Protein AF-A0A5N5LFG3-F1 (afdb_monomer)

Organism: NCBI:txid2182728

Radius of gyration: 11.74 Å; Cα contacts (8 Å, |Δi|>4): 81; chains: 1; bounding box: 22×26×29 Å

Nearest PDB structures (foldseek):
  5bxh-assembly1_A  TM=6.480E-01  e=6.165E-01  Homo sapiens
  8rdw-assembly1_UC  TM=5.297E-01  e=1.131E+00  Psychrobacter urativorans
  5xqm-assembly1_A  TM=3.117E-01  e=1.813E+00  Caenorhabditis elegans
  5li0-assembly1_Y  TM=3.284E-01  e=3.326E+00  Staphylococcus aureus subsp. aureus NCTC 8325

InterPro domai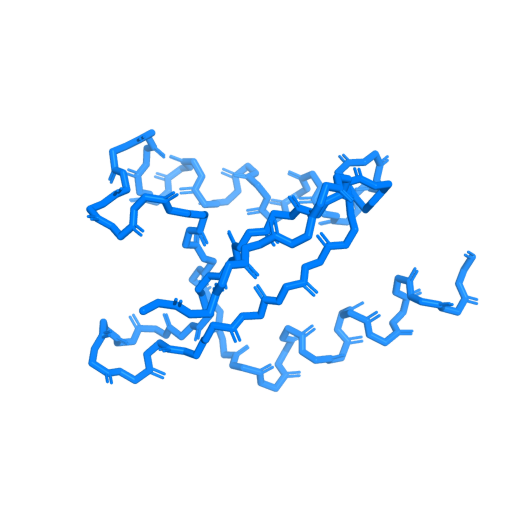ns:
  IPR003676 Small auxin-up RNA [PF02519] (3-67)
  IPR003676 Small auxin-up RNA [PTHR31929] (3-71)

Mean predicted aligned error: 5.63 Å

Foldseek 3Di:
DPDQDPQWFWEWEEQDPVPTDIDIGGVVCVPPPVVVVQVVVQCVPPNPDDPVRGGYGNDDPVVVVVVVVVSVVD

Sequence (74 aa):
MLDVPKGHFAIYVGEEEEERKRFVVPISHLKHPLFQILLSKAEEEFGFDHQMGGLTIPCAEDDFIVLASHLING

pLDDT: mean 81.3, std 9.13, range [45.75, 91.31]

Secondary structure (DSSP, 8-state):
-PPPPTTEEEEEE-SSGGGPEEEEEEGGGGGSHHHHHHHHHHHHHHTT--TTSSEEE-S-HHHHHHHHHHHH--

Solvent-accessible surface area (backbone atoms only — not comparable to full-atom values): 4455 Å² total; per-residue (Å²): 130,84,79,71,56,89,70,40,45,50,35,33,32,26,76,49,81,92,66,43,43,79,46,79,44,56,55,74,50,66,75,36,70,71,47,44,53,50,50,52,52,23,36,75,76,54,51,89,73,47,94,82,80,38,49,60,37,82,38,56,55,70,60,50,51,56,53,50,56,56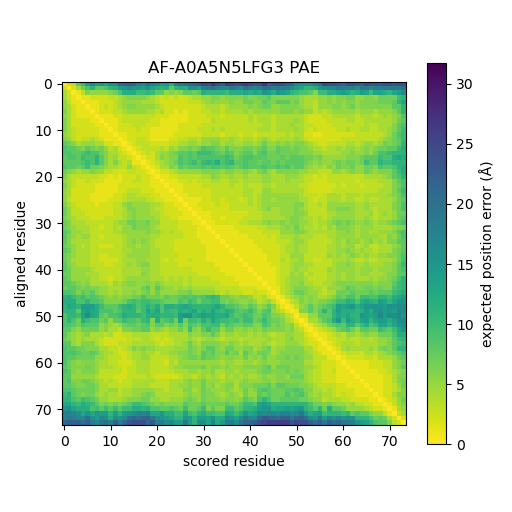,66,73,76,106

Structure (mmCIF, N/CA/C/O backbone):
data_AF-A0A5N5LFG3-F1
#
_entry.id   AF-A0A5N5LFG3-F1
#
loop_
_atom_site.group_PDB
_atom_site.id
_atom_site.type_symbol
_atom_site.label_atom_id
_atom_site.label_alt_id
_atom_site.label_comp_id
_atom_site.label_asym_id
_atom_site.label_entity_id
_atom_site.label_seq_id
_atom_site.pdbx_PDB_ins_code
_atom_site.Cartn_x
_atom_site.Cartn_y
_atom_site.Cartn_z
_atom_site.occupancy
_atom_site.B_iso_or_equiv
_atom_site.auth_seq_id
_atom_site.auth_comp_id
_atom_site.auth_asym_id
_atom_site.auth_atom_id
_atom_site.pdbx_PDB_model_num
ATOM 1 N N . MET A 1 1 ? 4.708 -3.304 -18.173 1.00 56.34 1 MET A N 1
ATOM 2 C CA . MET A 1 1 ? 4.121 -3.521 -16.833 1.00 56.34 1 MET A CA 1
ATOM 3 C C . MET A 1 1 ? 4.362 -4.964 -16.447 1.00 56.34 1 MET A C 1
ATOM 5 O O . MET A 1 1 ? 4.047 -5.830 -17.247 1.00 56.34 1 MET A O 1
ATOM 9 N N . LEU A 1 2 ? 4.954 -5.230 -15.280 1.00 65.00 2 LEU A N 1
ATOM 10 C CA . LEU A 1 2 ? 4.940 -6.585 -14.724 1.00 65.00 2 LEU A CA 1
ATOM 11 C C . LEU A 1 2 ? 3.497 -6.891 -14.322 1.00 65.00 2 LEU A C 1
ATOM 13 O O . LEU A 1 2 ? 2.934 -6.147 -13.509 1.00 65.00 2 LEU A O 1
ATOM 17 N N . ASP A 1 3 ? 2.909 -7.925 -14.914 1.00 83.56 3 ASP A N 1
ATOM 18 C CA . ASP A 1 3 ? 1.548 -8.345 -14.595 1.00 83.56 3 ASP A CA 1
ATOM 19 C C . ASP A 1 3 ? 1.392 -8.605 -13.095 1.00 83.56 3 ASP A C 1
ATOM 21 O O . ASP A 1 3 ? 2.292 -9.125 -12.432 1.00 83.56 3 ASP A O 1
ATOM 25 N N . VAL A 1 4 ? 0.243 -8.206 -12.551 1.00 87.19 4 VAL A N 1
ATOM 26 C CA . VAL A 1 4 ? -0.120 -8.520 -11.168 1.00 87.19 4 VAL A CA 1
ATOM 27 C C . VAL A 1 4 ? -0.648 -9.955 -11.146 1.00 87.19 4 VAL A C 1
ATOM 29 O O . VAL A 1 4 ? -1.634 -10.239 -11.830 1.00 87.19 4 VAL A O 1
ATOM 32 N N . PRO A 1 5 ? -0.037 -10.875 -10.379 1.00 91.06 5 PRO A N 1
ATOM 33 C CA . PRO A 1 5 ? -0.541 -12.236 -10.272 1.00 91.06 5 PRO A CA 1
ATOM 34 C C . PRO A 1 5 ? -1.970 -12.254 -9.725 1.00 91.06 5 PRO A C 1
ATOM 36 O O . PRO A 1 5 ? -2.352 -11.431 -8.892 1.00 91.06 5 PRO A O 1
ATOM 39 N N . LYS A 1 6 ? -2.768 -13.244 -10.136 1.00 89.50 6 LYS A N 1
ATOM 40 C CA . LYS A 1 6 ? -4.119 -13.426 -9.591 1.00 89.50 6 LYS A CA 1
ATOM 41 C C . LYS A 1 6 ? -4.065 -13.537 -8.061 1.00 89.50 6 LYS A C 1
ATOM 43 O O . LYS A 1 6 ? -3.192 -14.203 -7.508 1.00 89.50 6 LYS A O 1
ATOM 48 N N . GLY A 1 7 ? -5.007 -12.885 -7.380 1.00 90.50 7 GLY A N 1
ATOM 49 C CA . GLY A 1 7 ? -5.031 -12.840 -5.914 1.00 90.50 7 GLY A CA 1
ATOM 50 C C . GLY A 1 7 ? -4.046 -11.841 -5.305 1.00 90.50 7 GLY A C 1
ATOM 51 O O . GLY A 1 7 ? -3.826 -11.877 -4.098 1.00 90.50 7 GLY A O 1
ATOM 52 N N . HIS A 1 8 ? -3.475 -10.948 -6.112 1.00 91.31 8 HIS A N 1
ATOM 53 C CA . HIS A 1 8 ? -2.646 -9.839 -5.655 1.00 91.31 8 HIS A CA 1
ATOM 54 C C . HIS A 1 8 ? -3.166 -8.523 -6.229 1.00 91.31 8 HIS A C 1
ATOM 56 O O . HIS A 1 8 ? -3.962 -8.509 -7.170 1.00 91.31 8 HIS A O 1
ATOM 62 N N . PHE A 1 9 ? -2.707 -7.420 -5.656 1.00 87.69 9 PHE A N 1
ATOM 63 C CA . PHE A 1 9 ? -2.942 -6.074 -6.157 1.00 87.69 9 PHE A CA 1
ATOM 64 C C . PHE A 1 9 ? -1.642 -5.270 -6.110 1.00 87.69 9 PHE A C 1
ATOM 66 O O . PHE A 1 9 ? -0.713 -5.607 -5.371 1.00 87.69 9 PHE A O 1
ATOM 73 N N . ALA A 1 10 ? -1.561 -4.245 -6.956 1.00 88.94 10 ALA A N 1
ATOM 74 C CA . ALA A 1 10 ? -0.436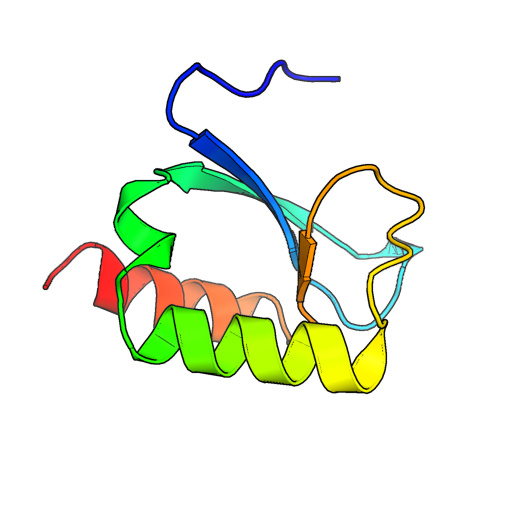 -3.325 -6.972 1.00 88.94 10 ALA A CA 1
ATOM 75 C C . ALA A 1 10 ? -0.732 -2.128 -6.071 1.00 88.94 10 ALA A C 1
ATOM 77 O O . ALA A 1 10 ? -1.824 -1.557 -6.128 1.00 88.94 10 ALA A O 1
ATOM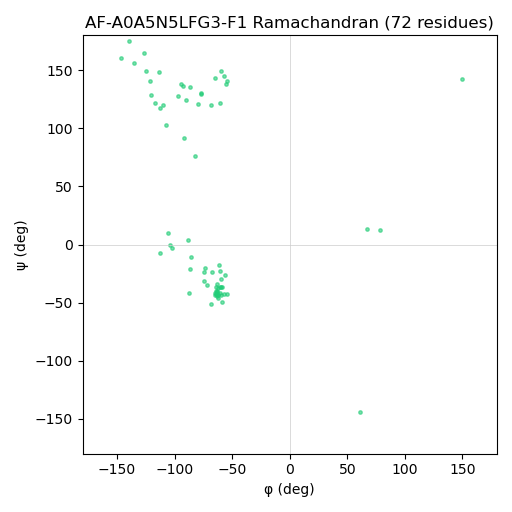 78 N N . ILE A 1 11 ? 0.269 -1.747 -5.289 1.00 88.50 11 ILE A N 1
ATOM 79 C CA . ILE A 1 11 ? 0.274 -0.512 -4.516 1.00 88.50 11 ILE A CA 1
ATOM 80 C C . ILE A 1 11 ? 1.513 0.304 -4.872 1.00 88.50 11 ILE A C 1
ATOM 82 O O . ILE A 1 11 ? 2.557 -0.259 -5.211 1.00 88.50 11 ILE A O 1
ATOM 86 N N . TYR A 1 12 ? 1.386 1.617 -4.784 1.00 88.94 12 TYR A N 1
ATOM 87 C CA . TYR A 1 12 ? 2.437 2.588 -5.033 1.00 88.94 12 TYR A CA 1
ATOM 88 C C . TYR A 1 12 ? 2.694 3.344 -3.736 1.00 88.94 12 TYR A C 1
ATOM 90 O O . TYR A 1 12 ? 1.769 3.918 -3.168 1.00 88.94 12 TYR A O 1
ATOM 98 N N . VAL A 1 13 ? 3.930 3.297 -3.253 1.00 88.69 13 VAL A N 1
ATOM 99 C CA . VAL A 1 13 ? 4.333 3.880 -1.971 1.00 88.69 13 VAL A CA 1
ATOM 100 C C . VAL A 1 13 ? 5.411 4.917 -2.229 1.00 88.69 13 VAL A C 1
ATOM 102 O O . VAL A 1 13 ? 6.391 4.6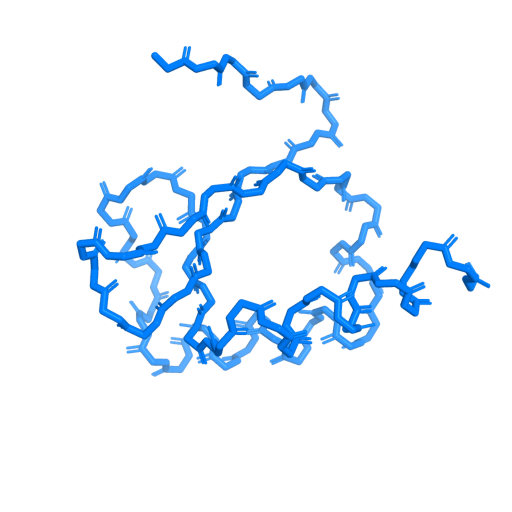23 -2.914 1.00 88.69 13 VAL A O 1
ATOM 105 N N . GLY A 1 14 ? 5.216 6.110 -1.687 1.00 84.19 14 GLY A N 1
ATOM 106 C CA . GLY A 1 14 ? 6.120 7.245 -1.821 1.00 84.19 14 GLY A CA 1
ATOM 107 C C . GLY A 1 14 ? 5.341 8.554 -1.774 1.00 84.19 14 GLY A C 1
ATOM 108 O O . GLY A 1 14 ? 4.220 8.630 -2.289 1.00 84.19 14 GLY A O 1
ATOM 109 N N . GLU A 1 15 ? 5.935 9.562 -1.141 1.00 78.81 15 GLU A N 1
ATOM 110 C CA . GLU A 1 15 ? 5.346 10.898 -1.003 1.00 78.81 15 GLU A CA 1
ATOM 111 C C . GLU A 1 15 ? 5.290 11.602 -2.367 1.00 78.81 15 GLU A C 1
ATOM 113 O O . GLU A 1 15 ? 4.217 12.005 -2.817 1.00 78.81 15 GLU A O 1
ATOM 118 N N . GLU A 1 16 ? 6.419 11.636 -3.078 1.00 80.25 16 GLU A N 1
ATOM 119 C CA . GLU A 1 16 ? 6.534 12.232 -4.409 1.00 80.25 16 GLU A CA 1
ATOM 120 C C . GLU A 1 16 ? 6.162 11.234 -5.512 1.00 80.25 16 GLU A C 1
ATOM 122 O O . GLU A 1 16 ? 6.603 10.082 -5.511 1.00 80.25 16 GLU A O 1
ATOM 127 N N . GLU A 1 17 ? 5.374 11.676 -6.497 1.00 76.38 17 GLU A N 1
ATOM 128 C CA . GLU A 1 17 ? 4.867 10.813 -7.575 1.00 76.38 17 GLU A CA 1
ATOM 129 C C . GLU A 1 17 ? 5.989 10.140 -8.382 1.00 76.38 17 GLU A C 1
ATOM 131 O O . GLU A 1 17 ? 5.878 8.967 -8.746 1.00 76.38 17 GLU A O 1
ATOM 136 N N . GLU A 1 18 ? 7.089 10.860 -8.602 1.00 78.31 18 GLU A N 1
ATOM 137 C CA . GLU A 1 18 ? 8.255 10.404 -9.367 1.00 78.31 18 GLU A CA 1
ATOM 138 C C . GLU A 1 18 ? 9.102 9.362 -8.613 1.00 78.31 18 GLU A C 1
ATOM 140 O O . GLU A 1 18 ? 9.834 8.591 -9.236 1.00 78.31 18 GLU A O 1
ATOM 145 N N . GLU A 1 19 ? 8.968 9.289 -7.284 1.00 80.81 19 GLU A N 1
ATOM 146 C CA . GLU A 1 19 ? 9.721 8.375 -6.414 1.00 80.81 19 GLU A CA 1
ATOM 147 C C . GLU A 1 19 ? 8.885 7.180 -5.935 1.00 80.81 19 GLU A C 1
ATOM 149 O O . GLU A 1 19 ? 9.389 6.294 -5.236 1.00 80.81 19 GLU A O 1
ATOM 154 N N . ARG A 1 20 ? 7.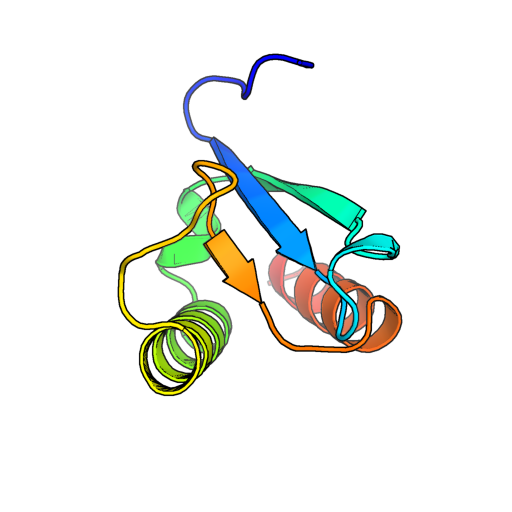608 7.108 -6.338 1.00 85.25 20 ARG A N 1
ATOM 155 C CA . ARG A 1 20 ? 6.709 6.025 -5.933 1.00 85.25 20 ARG A CA 1
ATOM 156 C C . ARG A 1 20 ? 7.224 4.669 -6.387 1.00 85.25 20 ARG A C 1
ATOM 158 O O . ARG A 1 20 ? 7.333 4.360 -7.577 1.00 85.25 20 ARG A O 1
ATOM 165 N N . LYS A 1 21 ? 7.428 3.789 -5.415 1.00 87.38 21 LYS A N 1
ATOM 166 C CA . LYS A 1 21 ? 7.790 2.395 -5.648 1.00 87.38 21 LYS A CA 1
ATOM 167 C C . LYS A 1 21 ? 6.566 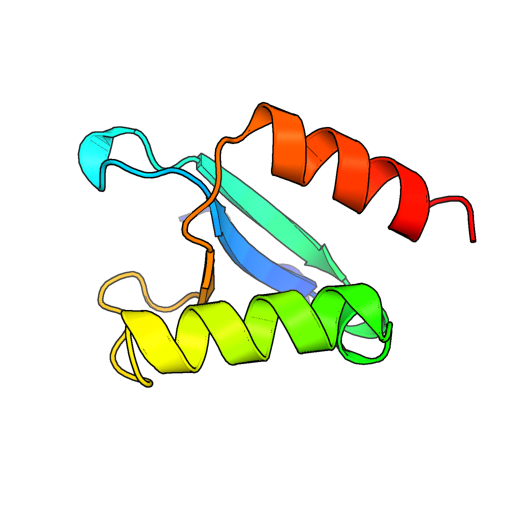1.507 -5.666 1.00 87.38 21 LYS A C 1
ATOM 169 O O . LYS A 1 21 ? 5.653 1.627 -4.853 1.00 87.38 21 LYS A O 1
ATOM 174 N N . ARG A 1 22 ? 6.571 0.576 -6.617 1.00 88.25 22 ARG A N 1
ATOM 175 C CA . ARG A 1 22 ? 5.490 -0.386 -6.804 1.00 88.25 22 ARG A CA 1
ATOM 176 C C . ARG A 1 22 ? 5.747 -1.648 -5.990 1.00 88.25 22 ARG A C 1
ATOM 178 O O . ARG A 1 22 ? 6.736 -2.341 -6.226 1.00 88.25 22 ARG A O 1
ATOM 185 N N . PHE A 1 23 ? 4.789 -2.007 -5.146 1.00 87.81 23 PHE A N 1
ATOM 186 C CA . PHE A 1 23 ? 4.748 -3.279 -4.433 1.00 87.81 23 PHE A CA 1
ATOM 187 C C . PHE A 1 23 ? 3.572 -4.123 -4.924 1.00 87.81 23 PHE A C 1
ATOM 189 O O . PHE A 1 23 ? 2.531 -3.605 -5.333 1.00 87.81 23 PHE A O 1
ATOM 196 N N . VAL A 1 24 ? 3.745 -5.444 -4.895 1.00 89.25 24 VAL A N 1
ATOM 197 C CA . VAL A 1 24 ? 2.687 -6.410 -5.202 1.00 89.25 24 VAL A CA 1
ATOM 198 C C . VAL A 1 24 ? 2.357 -7.153 -3.923 1.00 89.25 24 VAL A C 1
ATOM 200 O O . VAL A 1 24 ? 3.209 -7.836 -3.360 1.00 89.25 24 VAL A O 1
ATOM 203 N N . VAL A 1 25 ? 1.118 -7.008 -3.471 1.00 87.31 25 VAL A N 1
ATOM 204 C CA . VAL A 1 25 ? 0.662 -7.507 -2.173 1.00 87.31 25 VAL A CA 1
ATOM 205 C C . VAL A 1 25 ? -0.508 -8.477 -2.352 1.00 87.31 25 VAL A C 1
ATOM 207 O O . VAL A 1 25 ? -1.358 -8.257 -3.221 1.00 87.31 25 VAL A O 1
ATOM 210 N N . PRO A 1 26 ? -0.576 -9.571 -1.575 1.00 90.25 26 PRO A N 1
ATOM 211 C CA . PRO A 1 26 ? -1.707 -10.490 -1.638 1.00 90.25 26 PRO A CA 1
ATOM 212 C C . PRO A 1 26 ? -3.012 -9.825 -1.180 1.00 90.25 26 PRO A C 1
ATOM 214 O O . PRO A 1 26 ? -3.035 -9.081 -0.200 1.00 90.25 26 PRO A O 1
ATOM 217 N N . ILE A 1 27 ? -4.138 -10.158 -1.818 1.00 89.81 27 ILE A N 1
ATOM 218 C CA . ILE A 1 27 ? -5.463 -9.620 -1.444 1.00 89.81 27 ILE A CA 1
ATOM 219 C C . ILE A 1 27 ? -5.891 -9.992 -0.016 1.00 89.81 27 ILE A C 1
ATOM 221 O O . ILE A 1 27 ? -6.788 -9.360 0.537 1.00 89.81 27 ILE A O 1
ATOM 225 N N . SER A 1 28 ? -5.269 -11.002 0.604 1.00 88.44 28 SER A N 1
ATOM 226 C CA . SER A 1 28 ? -5.515 -11.362 2.006 1.00 88.44 28 SER A CA 1
ATOM 227 C C . SER A 1 28 ? -5.193 -10.214 2.966 1.00 88.44 28 SER A C 1
ATOM 229 O O . SER A 1 28 ? -5.871 -10.081 3.984 1.00 88.44 28 SER A O 1
ATOM 231 N N . HIS A 1 29 ? -4.238 -9.344 2.616 1.00 85.88 29 HIS A N 1
ATOM 232 C CA . HIS A 1 29 ? -3.852 -8.196 3.438 1.00 85.88 29 HIS A CA 1
ATOM 233 C C . HIS A 1 29 ? -4.954 -7.136 3.537 1.00 85.88 29 HIS A C 1
ATOM 235 O O . HIS A 1 29 ? -5.021 -6.445 4.547 1.00 85.88 29 HIS A O 1
ATOM 241 N N . LEU A 1 30 ? -5.881 -7.063 2.570 1.00 85.81 30 LEU A N 1
ATOM 242 C CA . LEU A 1 30 ? -7.011 -6.119 2.602 1.00 85.81 30 LEU A CA 1
ATOM 243 C C . LEU A 1 30 ? -7.929 -6.318 3.819 1.00 85.81 30 LEU A C 1
ATOM 245 O O . LEU A 1 30 ? -8.657 -5.408 4.209 1.00 85.81 30 LEU A O 1
ATOM 249 N N . LYS A 1 31 ? -7.918 -7.515 4.417 1.00 86.12 31 LYS A N 1
ATOM 250 C CA . LYS A 1 31 ? -8.703 -7.827 5.619 1.00 86.12 31 LYS A CA 1
ATOM 251 C C . LYS A 1 31 ? -7.992 -7.451 6.916 1.00 86.12 31 LYS A C 1
ATOM 253 O O . LYS A 1 31 ? -8.608 -7.520 7.975 1.00 86.12 31 LYS A O 1
ATOM 258 N N . HIS A 1 32 ? -6.709 -7.101 6.858 1.00 86.38 32 HIS A N 1
ATOM 259 C CA . HIS A 1 32 ? -5.951 -6.779 8.052 1.00 86.38 32 HIS A CA 1
ATOM 260 C C . HIS A 1 32 ? -6.317 -5.368 8.550 1.00 86.38 32 HIS A C 1
ATOM 262 O O . HIS A 1 32 ? -6.242 -4.425 7.759 1.00 86.38 32 HIS A O 1
ATOM 268 N N . PRO A 1 33 ? -6.639 -5.170 9.845 1.00 87.44 33 PRO A N 1
ATOM 269 C CA . PRO A 1 33 ? -7.070 -3.870 10.370 1.00 87.44 33 PRO A CA 1
ATOM 270 C C . PRO A 1 33 ? -6.095 -2.722 10.079 1.00 87.44 33 PRO A C 1
ATOM 272 O O . PRO A 1 33 ? -6.509 -1.650 9.652 1.00 87.44 33 PRO A O 1
ATOM 275 N N . LEU A 1 34 ? -4.784 -2.955 10.229 1.00 82.88 34 LEU A N 1
ATOM 276 C CA . LEU A 1 34 ? -3.767 -1.948 9.886 1.00 82.88 34 LEU A CA 1
ATOM 277 C C . LEU A 1 34 ? -3.803 -1.548 8.406 1.00 82.88 34 LEU A C 1
ATOM 279 O O . LEU A 1 34 ? -3.614 -0.381 8.082 1.00 82.88 34 LEU A O 1
ATOM 283 N N . PHE A 1 35 ? -4.077 -2.500 7.512 1.00 85.25 35 PHE A N 1
ATOM 284 C CA . PHE A 1 35 ? -4.166 -2.211 6.087 1.00 85.25 35 PHE A CA 1
ATOM 285 C C . PHE A 1 35 ? -5.435 -1.413 5.765 1.00 85.25 35 PHE A C 1
ATOM 287 O O . PHE A 1 35 ? -5.398 -0.513 4.936 1.00 85.25 35 PHE A O 1
ATOM 294 N N . GLN A 1 36 ? -6.542 -1.673 6.467 1.00 87.06 36 GLN A N 1
ATOM 295 C CA . GLN A 1 36 ? -7.764 -0.871 6.342 1.00 87.06 36 GLN A CA 1
ATOM 296 C C . GLN A 1 36 ? -7.566 0.578 6.800 1.00 87.06 36 GLN A C 1
ATOM 298 O O . GLN A 1 36 ? -8.086 1.488 6.163 1.00 87.06 36 GLN A O 1
ATOM 303 N N . ILE A 1 37 ? -6.768 0.809 7.847 1.00 86.06 37 ILE A N 1
ATOM 304 C CA . ILE A 1 37 ? -6.402 2.169 8.276 1.00 86.06 37 ILE A CA 1
ATOM 305 C C . ILE A 1 37 ? -5.601 2.883 7.179 1.00 86.06 37 ILE A C 1
ATOM 307 O O . ILE A 1 37 ? -5.864 4.049 6.897 1.00 86.06 37 ILE A O 1
ATOM 311 N N . LEU A 1 38 ? -4.651 2.194 6.537 1.00 84.00 38 LEU A N 1
ATOM 312 C CA . LEU A 1 38 ? -3.905 2.763 5.409 1.00 84.00 38 LEU A CA 1
ATOM 313 C C . LEU A 1 38 ? -4.812 3.079 4.216 1.00 84.00 38 LEU A C 1
ATOM 315 O O . LEU A 1 38 ? -4.659 4.133 3.611 1.00 84.00 38 LEU A O 1
ATOM 319 N N . LEU A 1 39 ? -5.768 2.199 3.907 1.00 85.81 39 LEU A N 1
ATOM 320 C CA . LEU A 1 39 ? -6.751 2.421 2.846 1.00 85.81 39 LEU A CA 1
ATOM 321 C C . LEU A 1 39 ? -7.630 3.643 3.127 1.00 85.81 39 LEU A C 1
ATOM 323 O O . LEU A 1 39 ? -7.824 4.449 2.227 1.00 85.81 39 LEU A O 1
ATOM 327 N N . SER A 1 40 ? -8.101 3.807 4.366 1.00 87.00 40 SER A N 1
ATOM 328 C CA . SER A 1 40 ? -8.885 4.982 4.777 1.00 87.00 40 SER A CA 1
ATOM 329 C C . SER A 1 40 ? -8.089 6.273 4.592 1.00 87.00 40 SER A C 1
ATOM 331 O O . SER A 1 40 ? -8.603 7.240 4.047 1.00 87.00 40 SER A O 1
ATOM 333 N N . LYS A 1 41 ? -6.807 6.280 4.983 1.00 83.38 41 LYS A N 1
ATOM 334 C CA . LYS A 1 41 ? -5.927 7.441 4.774 1.00 83.38 41 LYS A CA 1
ATOM 335 C C . LYS A 1 41 ? -5.706 7.740 3.292 1.00 83.38 41 LYS A C 1
ATOM 337 O O . LYS A 1 41 ? -5.752 8.894 2.887 1.00 83.38 41 LYS A O 1
ATOM 342 N N . ALA A 1 42 ? -5.483 6.703 2.487 1.00 84.00 42 ALA A N 1
ATOM 343 C CA . ALA A 1 42 ? -5.327 6.852 1.046 1.00 84.00 42 ALA A CA 1
ATOM 344 C C . ALA A 1 42 ? -6.602 7.404 0.383 1.00 84.00 42 ALA A C 1
ATOM 346 O O . ALA A 1 42 ? -6.504 8.256 -0.494 1.00 84.00 42 ALA A O 1
ATOM 347 N N . GLU A 1 43 ? -7.784 6.957 0.818 1.00 85.31 43 GLU A N 1
ATOM 348 C CA . GLU A 1 43 ? -9.078 7.482 0.365 1.00 85.31 43 GLU A CA 1
ATOM 349 C C . GLU A 1 43 ? -9.273 8.950 0.774 1.00 85.31 43 GLU A C 1
ATOM 351 O O . GLU A 1 43 ? -9.712 9.757 -0.041 1.00 85.31 43 GLU A O 1
ATOM 356 N N . GLU A 1 44 ? -8.923 9.321 2.008 1.00 85.25 44 GLU A N 1
ATOM 357 C CA . GLU A 1 44 ? -9.017 10.706 2.489 1.00 85.25 44 GLU A CA 1
ATOM 358 C C . GLU A 1 44 ? -8.119 11.668 1.694 1.00 85.25 44 GLU A C 1
ATOM 360 O O . GLU A 1 44 ? -8.521 12.803 1.432 1.00 85.25 44 GLU A O 1
ATOM 365 N N . GLU A 1 45 ? -6.923 11.225 1.297 1.00 81.88 45 GLU A N 1
ATOM 366 C CA . GLU A 1 45 ? -5.936 12.072 0.616 1.00 81.88 45 GLU A CA 1
ATOM 367 C C . GLU A 1 45 ? -6.107 12.101 -0.908 1.00 81.88 45 GLU A C 1
ATOM 369 O O . GLU A 1 45 ? -6.021 13.162 -1.529 1.00 81.88 45 GLU A O 1
ATOM 374 N N . PHE A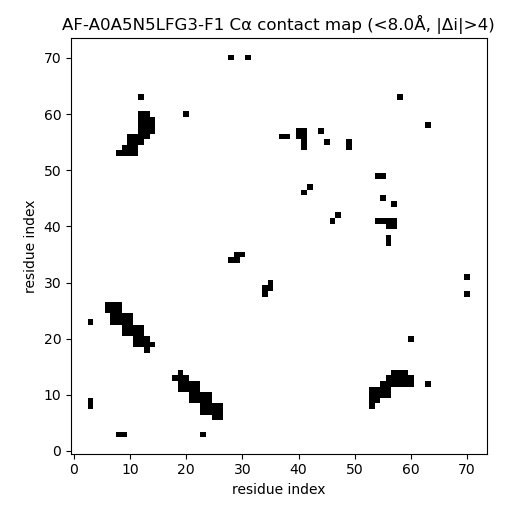 1 46 ? -6.375 10.947 -1.521 1.00 79.00 46 PHE A N 1
ATOM 375 C CA . PHE A 1 46 ? -6.398 10.791 -2.978 1.00 79.00 46 PHE A CA 1
ATOM 376 C C . PHE A 1 46 ? -7.792 10.490 -3.543 1.00 79.00 46 PHE A C 1
ATOM 378 O O . PHE A 1 46 ? -7.970 10.471 -4.763 1.00 79.00 46 PHE A O 1
ATOM 385 N N . GLY A 1 47 ? -8.793 10.246 -2.694 1.00 79.19 47 GLY A N 1
ATOM 386 C CA . GLY A 1 47 ? -10.096 9.755 -3.132 1.00 79.19 47 GLY A CA 1
ATOM 387 C C . GLY A 1 47 ? -9.981 8.392 -3.818 1.00 79.19 47 GLY A C 1
ATOM 388 O O . GLY A 1 47 ? -9.160 7.556 -3.453 1.00 79.19 47 GLY A O 1
ATOM 389 N N . PHE A 1 48 ? -10.807 8.173 -4.842 1.00 72.81 48 PHE A N 1
ATOM 390 C CA . PHE A 1 48 ? -10.813 6.939 -5.639 1.00 72.81 48 PHE A CA 1
ATOM 391 C C . PHE A 1 48 ? -10.110 7.080 -6.998 1.00 72.81 48 PHE A C 1
ATOM 393 O O . PHE A 1 48 ? -10.044 6.108 -7.755 1.00 72.81 48 PHE A O 1
ATOM 400 N N . ASP A 1 49 ? -9.639 8.282 -7.344 1.00 68.81 49 ASP A N 1
ATOM 401 C CA . ASP A 1 49 ? -9.061 8.562 -8.658 1.00 68.81 49 ASP A CA 1
ATOM 402 C C . ASP A 1 49 ? -7.546 8.349 -8.621 1.00 68.81 49 ASP A C 1
ATOM 404 O O . ASP A 1 49 ? -6.760 9.223 -8.255 1.00 68.81 49 ASP A O 1
ATOM 408 N N . HIS A 1 50 ? -7.129 7.130 -8.956 1.00 67.56 50 HIS A N 1
ATOM 409 C CA . HIS A 1 50 ? -5.723 6.751 -8.959 1.00 67.56 50 HIS A CA 1
ATOM 410 C C . HIS A 1 50 ? -5.216 6.610 -10.395 1.00 67.56 50 HIS A C 1
ATOM 412 O O . HIS A 1 50 ? -5.432 5.591 -11.058 1.00 67.56 50 HIS A O 1
ATOM 418 N N . GLN A 1 51 ? -4.475 7.619 -10.861 1.00 66.62 51 GLN A N 1
ATOM 419 C CA . GLN A 1 51 ? -3.953 7.703 -12.233 1.00 66.62 51 GLN A CA 1
ATOM 420 C C . GLN A 1 51 ? -3.093 6.496 -12.651 1.00 66.62 51 GLN A C 1
ATOM 422 O O . GLN A 1 51 ? -3.031 6.152 -13.830 1.00 66.62 51 GLN A O 1
ATOM 427 N N . MET A 1 52 ? -2.460 5.813 -11.692 1.00 70.44 52 MET A N 1
ATOM 428 C CA . MET A 1 52 ? -1.582 4.664 -11.950 1.00 70.44 52 MET A CA 1
ATOM 429 C C . MET A 1 52 ? -2.316 3.310 -11.985 1.00 70.44 52 MET A C 1
ATOM 431 O O . MET A 1 52 ? -1.671 2.268 -12.115 1.00 70.44 52 MET A O 1
ATOM 435 N N . GLY A 1 53 ? -3.651 3.289 -11.859 1.00 72.94 53 GLY A N 1
ATOM 436 C CA . GLY A 1 53 ? -4.458 2.060 -11.913 1.00 72.94 53 GLY A CA 1
ATOM 437 C C . GLY A 1 53 ? -4.232 1.089 -10.744 1.00 72.94 53 GLY A C 1
ATOM 438 O O . GLY A 1 53 ? -4.637 -0.071 -10.815 1.00 72.94 53 GLY A O 1
ATOM 439 N N . GLY A 1 54 ? -3.572 1.547 -9.679 1.00 78.00 54 GLY A N 1
ATOM 440 C CA . GLY A 1 54 ? -3.351 0.830 -8.425 1.00 78.00 54 GLY A CA 1
ATOM 441 C C . GLY A 1 54 ? -3.506 1.773 -7.235 1.00 78.00 54 GLY A C 1
ATOM 442 O O . GLY A 1 54 ? -3.701 2.970 -7.414 1.00 78.00 54 GLY A O 1
ATOM 443 N N . LEU A 1 55 ? -3.432 1.231 -6.024 1.00 84.62 55 LEU A N 1
ATOM 444 C CA . LEU A 1 55 ? -3.627 2.009 -4.802 1.00 84.62 55 LEU A CA 1
ATOM 445 C C . LEU A 1 55 ? -2.374 2.833 -4.486 1.00 84.62 55 LEU A C 1
ATOM 447 O O . LEU A 1 55 ? -1.284 2.270 -4.411 1.00 84.62 55 LEU A O 1
ATOM 451 N N . THR A 1 56 ? -2.527 4.126 -4.237 1.00 85.69 56 THR A N 1
ATOM 452 C CA . THR A 1 56 ? -1.426 4.978 -3.771 1.00 85.69 56 THR A CA 1
ATOM 453 C C . THR A 1 56 ? -1.482 5.110 -2.254 1.00 85.69 56 THR A C 1
ATOM 455 O O . THR A 1 56 ? -2.524 5.463 -1.713 1.00 85.69 56 THR A O 1
ATOM 458 N N . ILE A 1 57 ? -0.371 4.840 -1.568 1.00 84.06 57 ILE A N 1
ATOM 459 C CA . ILE A 1 57 ? -0.232 5.048 -0.125 1.00 84.06 57 ILE A CA 1
ATOM 460 C C . ILE A 1 57 ? 0.729 6.224 0.115 1.00 84.06 57 ILE A C 1
ATOM 462 O O . ILE A 1 57 ? 1.896 6.126 -0.281 1.00 84.06 57 ILE A O 1
ATOM 466 N N . PRO A 1 58 ? 0.275 7.305 0.777 1.00 75.69 58 PRO A N 1
ATOM 467 C CA . PRO A 1 58 ? 1.105 8.457 1.107 1.00 75.69 58 PRO A CA 1
ATOM 468 C C . PRO A 1 58 ? 1.897 8.155 2.378 1.00 75.69 58 PRO A C 1
ATOM 470 O O . PRO A 1 58 ? 1.539 8.552 3.486 1.00 75.69 58 PRO A O 1
ATOM 473 N N . CYS A 1 59 ? 2.944 7.351 2.247 1.00 79.56 59 CYS A N 1
ATOM 474 C CA . CYS A 1 59 ? 3.908 7.173 3.321 1.00 79.56 59 CYS A CA 1
ATOM 475 C C . CYS A 1 59 ? 5.305 6.952 2.756 1.00 79.56 59 CYS A C 1
ATOM 477 O O . CYS A 1 59 ? 5.468 6.542 1.601 1.00 79.56 59 CYS A O 1
ATOM 479 N N . ALA A 1 60 ? 6.307 7.180 3.602 1.00 84.44 60 ALA A N 1
ATOM 480 C CA . ALA A 1 60 ? 7.667 6.784 3.303 1.00 84.44 60 ALA A CA 1
ATOM 481 C C . ALA A 1 60 ? 7.733 5.271 3.039 1.00 84.44 60 ALA A C 1
ATOM 483 O O . ALA A 1 60 ? 7.025 4.465 3.654 1.00 84.44 60 ALA A O 1
ATOM 484 N N . GLU A 1 61 ? 8.605 4.882 2.114 1.00 85.12 61 GLU A N 1
ATOM 485 C CA . GLU A 1 61 ? 8.828 3.478 1.774 1.00 85.12 61 GLU A CA 1
ATOM 486 C C . GLU A 1 61 ? 9.240 2.653 3.000 1.00 85.12 61 GLU A C 1
ATOM 488 O O . GLU A 1 61 ? 8.721 1.556 3.205 1.00 85.12 61 GLU A O 1
ATOM 493 N N . ASP A 1 62 ? 10.131 3.195 3.833 1.00 85.31 62 ASP A N 1
ATOM 494 C CA . ASP A 1 62 ? 10.638 2.518 5.028 1.00 85.31 62 ASP A CA 1
ATOM 495 C C . ASP A 1 62 ? 9.508 2.187 6.014 1.00 85.31 62 ASP A C 1
ATOM 497 O O . ASP A 1 62 ? 9.430 1.063 6.521 1.00 85.31 62 ASP A O 1
ATOM 501 N N . ASP A 1 63 ? 8.571 3.117 6.215 1.00 84.00 63 ASP A N 1
ATOM 502 C CA . ASP A 1 63 ? 7.400 2.908 7.072 1.00 84.00 63 ASP A CA 1
ATOM 503 C C . ASP A 1 63 ? 6.491 1.809 6.516 1.00 84.00 63 ASP A C 1
ATOM 505 O O . ASP A 1 63 ? 5.984 0.960 7.261 1.00 84.00 63 ASP A O 1
ATOM 509 N N . PHE A 1 64 ? 6.315 1.781 5.192 1.00 85.94 64 PHE A N 1
ATOM 510 C CA . PHE A 1 64 ? 5.550 0.728 4.542 1.00 85.94 64 PHE A CA 1
ATOM 511 C C . PHE A 1 64 ? 6.219 -0.640 4.690 1.00 85.94 64 PHE A C 1
ATOM 513 O O . PHE A 1 64 ? 5.530 -1.620 4.967 1.00 85.94 64 PHE A O 1
ATOM 520 N N . ILE A 1 65 ? 7.544 -0.727 4.540 1.00 84.12 65 ILE A N 1
ATOM 521 C CA . ILE A 1 65 ? 8.295 -1.980 4.700 1.00 84.12 65 ILE A CA 1
ATOM 522 C C . ILE A 1 65 ? 8.169 -2.500 6.134 1.00 84.12 65 ILE A C 1
ATOM 524 O O . ILE A 1 65 ? 7.903 -3.690 6.330 1.00 84.12 65 ILE A O 1
ATOM 528 N N . VAL A 1 66 ? 8.302 -1.621 7.133 1.00 84.69 66 VAL A N 1
ATOM 529 C CA . VAL A 1 66 ? 8.103 -1.981 8.545 1.00 84.69 66 VAL A CA 1
ATOM 530 C C . VAL A 1 66 ? 6.692 -2.524 8.750 1.00 84.69 66 VAL A C 1
ATOM 532 O O . VAL A 1 66 ? 6.526 -3.627 9.276 1.00 84.69 66 VAL A O 1
ATOM 535 N N . LEU A 1 67 ? 5.670 -1.821 8.261 1.00 79.44 67 LEU A N 1
ATOM 536 C CA . LEU A 1 67 ? 4.285 -2.268 8.382 1.00 79.44 67 LEU A CA 1
ATOM 537 C C . LEU A 1 67 ? 4.044 -3.597 7.650 1.00 79.44 67 LEU A C 1
ATOM 539 O O . LEU A 1 67 ? 3.472 -4.518 8.233 1.00 79.44 67 LEU A O 1
ATOM 543 N N . ALA A 1 68 ? 4.529 -3.745 6.418 1.00 79.44 68 ALA A N 1
ATOM 544 C CA . ALA A 1 68 ? 4.418 -4.975 5.639 1.00 79.44 68 ALA A CA 1
ATOM 545 C C . ALA A 1 68 ? 5.100 -6.159 6.340 1.00 79.44 68 ALA A C 1
ATOM 547 O O . ALA A 1 68 ? 4.560 -7.266 6.334 1.00 79.44 68 ALA A O 1
ATOM 548 N N . SER A 1 69 ? 6.231 -5.929 7.017 1.00 79.69 69 SER A N 1
ATOM 549 C CA . SER A 1 69 ? 6.919 -6.962 7.799 1.00 79.69 69 SER A CA 1
ATOM 550 C C . SER A 1 69 ? 6.072 -7.481 8.968 1.00 79.69 69 SER A C 1
ATOM 552 O O . SER A 1 69 ? 6.099 -8.676 9.266 1.00 79.69 69 SER A O 1
ATOM 554 N N . HIS A 1 70 ? 5.255 -6.624 9.588 1.00 73.88 70 HIS A N 1
ATOM 555 C CA . HIS A 1 70 ? 4.321 -7.035 10.636 1.00 73.88 70 HIS A CA 1
ATOM 556 C C . HIS A 1 70 ? 3.115 -7.794 10.076 1.00 73.88 70 HIS A C 1
ATOM 558 O O . HIS A 1 70 ? 2.609 -8.698 10.733 1.00 73.88 70 HIS A O 1
ATOM 564 N N . LEU A 1 71 ? 2.687 -7.478 8.851 1.00 69.06 71 LEU A N 1
ATOM 565 C CA . LEU A 1 71 ? 1.573 -8.162 8.192 1.00 69.06 71 LEU A CA 1
ATOM 566 C C . LEU A 1 71 ? 1.925 -9.567 7.682 1.00 69.06 71 LEU A C 1
ATOM 568 O O . LEU A 1 71 ? 1.024 -10.371 7.468 1.00 69.06 71 LEU A O 1
ATOM 572 N N . ILE A 1 72 ? 3.206 -9.845 7.428 1.00 59.69 72 ILE A N 1
ATOM 573 C CA . ILE A 1 72 ? 3.686 -11.145 6.923 1.00 59.69 72 ILE A CA 1
ATOM 574 C C . ILE A 1 72 ? 3.953 -12.138 8.073 1.00 59.69 72 ILE A C 1
ATOM 576 O O . ILE A 1 72 ? 3.946 -13.346 7.853 1.00 59.69 72 ILE A O 1
ATOM 580 N N . ASN A 1 73 ? 4.152 -11.643 9.298 1.00 51.59 73 ASN A N 1
ATOM 581 C CA . ASN A 1 73 ? 4.505 -12.445 10.476 1.00 51.59 73 ASN A CA 1
ATOM 582 C C . ASN A 1 73 ? 3.349 -12.635 11.485 1.00 51.59 73 A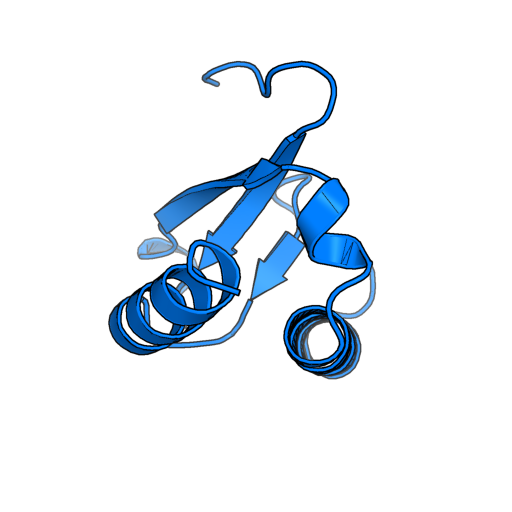SN A C 1
ATOM 584 O O . ASN A 1 73 ? 3.602 -13.093 12.601 1.00 51.59 73 ASN A O 1
ATOM 588 N N . GLY A 1 74 ? 2.116 -12.254 11.125 1.00 45.75 74 GLY A N 1
ATOM 589 C CA . GLY A 1 74 ? 0.919 -12.303 11.981 1.00 45.75 74 GLY A CA 1
ATOM 590 C C . GLY A 1 74 ? -0.092 -13.366 11.576 1.00 45.75 74 GLY A C 1
ATOM 591 O O . GLY A 1 74 ? -0.296 -13.549 10.356 1.00 45.75 74 GLY A O 1
#